Protein AF-A0A939YT84-F1 (afdb_monomer)

Secondary structure (DSSP, 8-state):
----------TTS-HHHHHHHHHHHHHS-HHHHHHHHHHHHHHHHHHHHHS--TT----HHHHHHHHHHHHTSSSTTB-TTS-BS-----HHHHHHHTT--

Solvent-accessible surface area (backbone atoms only — not comparable to full-atom values): 6474 Å² total; per-residue (Å²): 135,85,89,84,84,83,89,78,75,63,94,91,58,53,73,69,58,50,50,54,49,51,51,50,60,72,66,50,62,62,69,59,57,52,51,52,50,52,50,50,50,50,51,44,51,50,53,58,70,73,43,91,53,94,86,66,88,73,56,74,66,55,51,50,51,52,52,54,54,40,71,71,40,96,61,58,59,43,44,92,89,67,48,70,68,70,83,88,77,53,74,65,56,50,34,41,74,71,70,74,94

Nearest PDB structures (foldseek):
  3kdk-assembly1_B  TM=7.578E-01  e=1.648E-02  Bacillus subtilis
  3kdg-assembly1_B  TM=5.213E-01  e=3.137E-03  Bacillus subtilis
  3gab-assembly1_A-2  TM=6.088E-01  e=9.481E-03  Bacil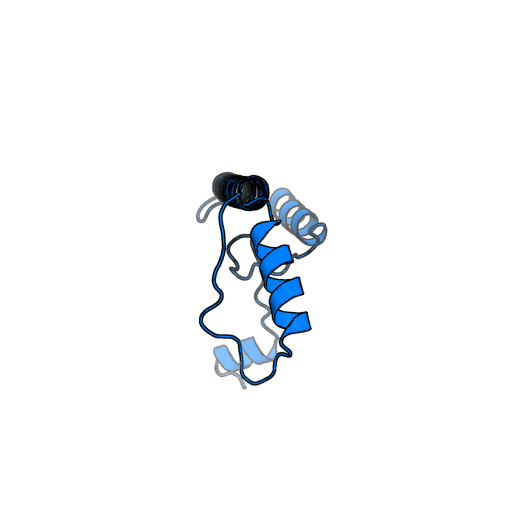lus subtilis

Sequence (101 aa):
MGDVIIKEIPSCMGLQEAEDFAIHILQQETIKAADIQLKREELTSNACKAAVKGGERLDMAEMKELFLSLDRCENPFSCPHGRPTLIRFSQSDLERQFKRK

Structure (mmCIF, N/CA/C/O backbone):
data_AF-A0A939YT84-F1
#
_entry.id   AF-A0A939YT84-F1
#
loop_
_atom_site.group_PDB
_atom_site.id
_atom_site.type_symbol
_atom_site.label_atom_id
_atom_site.label_alt_id
_atom_site.label_comp_id
_atom_site.label_asym_id
_atom_site.label_entity_id
_atom_site.label_seq_id
_atom_site.pdbx_PDB_ins_code
_atom_site.Cartn_x
_atom_site.Cartn_y
_atom_site.Cartn_z
_atom_site.occupancy
_atom_site.B_iso_or_equiv
_atom_site.auth_seq_id
_atom_site.auth_comp_id
_atom_site.auth_asym_id
_atom_site.auth_atom_id
_atom_site.pdbx_PDB_model_num
ATOM 1 N N . MET A 1 1 ? 33.160 -5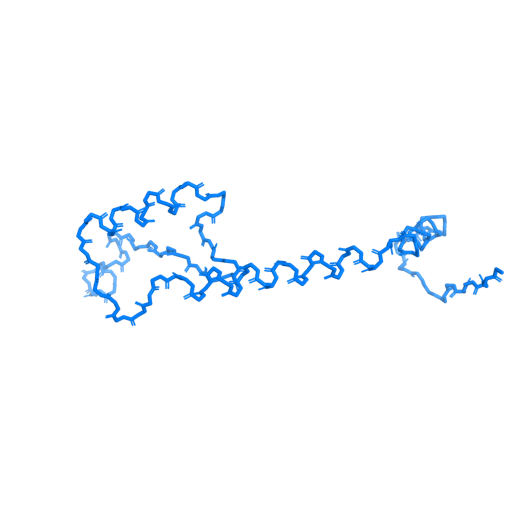.237 -33.091 1.00 48.34 1 MET A N 1
ATOM 2 C CA . MET A 1 1 ? 32.698 -6.232 -32.103 1.00 48.34 1 MET A CA 1
ATOM 3 C C . MET A 1 1 ? 33.613 -6.092 -30.909 1.00 48.34 1 MET A C 1
ATOM 5 O O . MET A 1 1 ? 34.816 -6.069 -31.121 1.00 48.34 1 MET A O 1
ATOM 9 N N . GLY A 1 2 ? 33.063 -5.813 -29.729 1.00 77.31 2 GLY A N 1
ATOM 10 C CA . GLY A 1 2 ? 33.860 -5.712 -28.509 1.00 77.31 2 GLY A CA 1
ATOM 11 C C . GLY A 1 2 ? 33.995 -7.090 -27.878 1.00 77.31 2 GLY A C 1
ATOM 12 O O . GLY A 1 2 ? 33.011 -7.826 -27.840 1.00 77.31 2 GL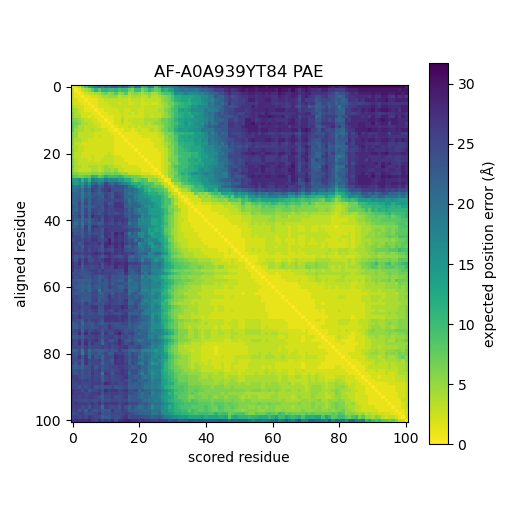Y A O 1
ATOM 13 N N . ASP A 1 3 ? 35.188 -7.416 -27.400 1.00 84.62 3 ASP A N 1
ATOM 14 C CA . ASP A 1 3 ? 35.429 -8.649 -26.657 1.00 84.62 3 ASP A CA 1
ATOM 15 C C . ASP A 1 3 ? 35.059 -8.434 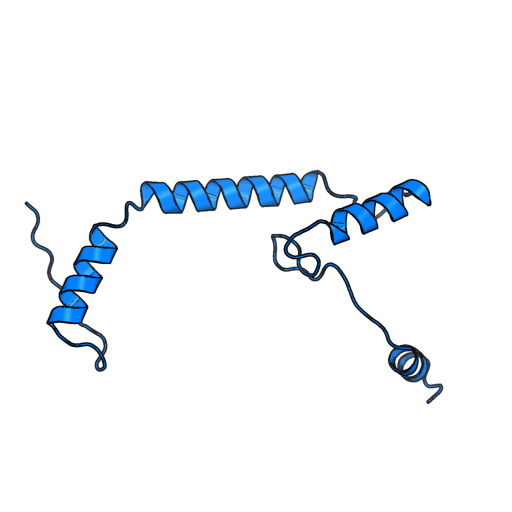-25.183 1.00 84.62 3 ASP A C 1
ATOM 17 O O . ASP A 1 3 ? 35.341 -7.379 -24.606 1.00 84.62 3 ASP A O 1
ATOM 21 N N . VAL A 1 4 ? 34.425 -9.431 -24.564 1.00 83.12 4 VAL A N 1
ATOM 22 C CA . VAL A 1 4 ? 34.082 -9.431 -23.135 1.00 83.12 4 VAL A CA 1
ATOM 23 C C . VAL A 1 4 ? 34.839 -10.561 -22.451 1.00 83.12 4 VAL A C 1
ATOM 25 O O . VAL A 1 4 ? 34.877 -11.681 -22.950 1.00 83.12 4 VAL A O 1
ATOM 28 N N . ILE A 1 5 ? 35.440 -10.265 -21.297 1.00 89.56 5 ILE A N 1
ATOM 29 C CA . ILE A 1 5 ? 36.179 -11.239 -20.487 1.00 89.56 5 ILE A CA 1
ATOM 30 C C . ILE A 1 5 ? 35.460 -11.407 -19.150 1.00 89.56 5 ILE A C 1
ATOM 32 O O . ILE A 1 5 ? 35.349 -10.454 -18.376 1.00 89.56 5 ILE A O 1
ATOM 36 N N . ILE A 1 6 ? 35.021 -12.630 -18.862 1.00 87.94 6 ILE A N 1
ATOM 37 C CA . ILE A 1 6 ? 34.467 -13.014 -17.562 1.00 87.94 6 ILE A CA 1
ATOM 38 C C . ILE A 1 6 ? 35.634 -13.464 -16.682 1.00 87.94 6 ILE A C 1
ATOM 40 O O . ILE A 1 6 ? 36.310 -14.440 -16.995 1.00 87.94 6 ILE A O 1
ATOM 44 N N . LYS A 1 7 ? 35.910 -12.723 -15.604 1.00 92.44 7 LYS A N 1
ATOM 45 C CA . LYS A 1 7 ? 37.046 -13.023 -14.716 1.00 92.44 7 LYS A CA 1
ATOM 46 C C . LYS A 1 7 ? 36.740 -14.138 -13.722 1.00 92.44 7 LYS A C 1
ATOM 48 O O . LYS A 1 7 ? 37.635 -14.896 -13.372 1.00 92.44 7 LYS A O 1
ATOM 53 N N . GLU A 1 8 ? 35.497 -14.206 -13.256 1.00 90.31 8 GLU A N 1
ATOM 54 C CA . GLU A 1 8 ? 35.072 -15.081 -12.165 1.00 90.31 8 GLU A CA 1
ATOM 55 C C . GLU A 1 8 ? 33.601 -15.466 -12.348 1.00 90.31 8 GLU A C 1
ATOM 57 O O . GLU A 1 8 ? 32.812 -14.682 -12.881 1.00 90.31 8 GLU A O 1
ATOM 62 N N . ILE A 1 9 ? 33.241 -16.667 -11.889 1.00 93.81 9 ILE A N 1
ATOM 63 C CA . ILE A 1 9 ? 31.867 -17.185 -11.860 1.00 93.81 9 ILE A CA 1
ATOM 64 C C . ILE A 1 9 ? 31.597 -17.827 -10.489 1.00 93.81 9 ILE A C 1
ATOM 66 O O . ILE A 1 9 ? 32.550 -18.257 -9.829 1.00 93.81 9 ILE A O 1
ATOM 70 N N . PRO A 1 10 ? 30.334 -17.910 -10.030 1.00 92.62 10 PRO A N 1
ATOM 71 C CA . PRO A 1 10 ? 29.999 -18.633 -8.807 1.00 92.62 10 PRO A CA 1
ATOM 72 C C . PRO A 1 10 ? 30.480 -20.085 -8.862 1.00 92.62 10 PRO A C 1
ATOM 74 O O . PRO A 1 10 ? 30.343 -20.757 -9.880 1.00 92.62 10 PRO A O 1
ATOM 77 N N . SER A 1 11 ? 30.983 -20.603 -7.743 1.00 92.94 11 SER A N 1
ATOM 78 C CA . SER A 1 11 ? 31.519 -21.970 -7.667 1.00 92.94 11 SER A CA 1
ATOM 79 C C . SER A 1 11 ? 30.484 -23.070 -7.933 1.00 92.94 11 SER A C 1
ATOM 81 O O . SER A 1 11 ? 30.859 -24.209 -8.197 1.00 92.94 11 SER A O 1
ATOM 83 N N . CYS A 1 12 ? 29.192 -22.746 -7.856 1.00 92.06 12 CYS A N 1
ATOM 84 C CA . CYS A 1 12 ? 28.084 -23.651 -8.146 1.00 92.06 12 CYS A CA 1
ATOM 85 C C . CYS A 1 12 ? 27.618 -23.635 -9.613 1.00 92.06 12 CYS A C 1
ATOM 87 O O . CYS A 1 12 ? 26.691 -24.371 -9.934 1.00 92.06 12 CYS A O 1
ATOM 89 N N . MET A 1 13 ? 28.222 -22.814 -10.476 1.00 92.19 13 MET A N 1
ATOM 90 C CA . MET A 1 13 ? 27.791 -22.600 -11.860 1.00 92.19 13 MET A CA 1
ATOM 91 C C . MET A 1 13 ? 28.738 -23.281 -12.857 1.00 92.19 13 MET A C 1
ATOM 93 O O . MET A 1 13 ? 29.961 -23.249 -12.692 1.00 92.19 13 MET A O 1
ATOM 97 N N . GLY A 1 14 ? 28.184 -23.888 -13.911 1.00 93.31 14 GLY A N 1
ATOM 98 C CA . GLY A 1 14 ? 28.973 -24.444 -15.020 1.00 93.31 14 GLY A CA 1
ATOM 99 C C . GLY A 1 14 ? 29.459 -23.371 -16.005 1.00 93.31 14 GLY A C 1
ATOM 100 O O . GLY A 1 14 ? 28.854 -22.312 -16.118 1.00 93.31 14 GLY A O 1
ATOM 101 N N . LEU A 1 15 ? 30.520 -23.643 -16.778 1.00 91.81 15 LEU A N 1
ATOM 102 C CA . LEU A 1 15 ? 31.047 -22.677 -17.763 1.00 91.81 15 LEU A CA 1
ATOM 103 C C . LEU A 1 15 ? 30.016 -22.292 -18.838 1.00 91.81 15 LEU A C 1
ATOM 105 O O . LEU A 1 15 ? 29.876 -21.113 -19.140 1.00 91.81 15 LEU A O 1
ATOM 109 N N . GLN A 1 16 ? 29.272 -23.270 -19.366 1.00 89.06 16 GLN A N 1
ATOM 110 C CA . GLN A 1 16 ? 28.219 -23.016 -20.356 1.00 89.06 16 GLN A CA 1
ATOM 111 C C . GLN A 1 16 ? 27.075 -22.185 -19.763 1.00 89.06 16 GLN A C 1
ATOM 113 O O . GLN A 1 16 ? 26.608 -21.232 -20.369 1.00 89.06 16 GLN A O 1
ATOM 118 N N . GLU A 1 17 ? 26.669 -22.518 -18.538 1.00 89.81 17 GLU A N 1
ATOM 119 C CA . GLU A 1 17 ? 25.630 -21.791 -17.807 1.00 89.81 17 GLU A CA 1
ATOM 120 C C . GLU A 1 17 ? 26.047 -20.337 -17.540 1.00 89.81 17 GLU A C 1
ATOM 122 O O . GLU A 1 17 ? 25.236 -19.422 -17.667 1.00 89.81 17 GLU A O 1
ATOM 127 N N . ALA A 1 18 ? 27.326 -20.108 -17.230 1.00 90.19 18 ALA A N 1
ATOM 128 C CA . ALA A 1 18 ? 27.877 -18.773 -17.044 1.00 90.19 18 ALA A CA 1
ATOM 129 C C . ALA A 1 18 ? 27.945 -17.963 -18.346 1.00 90.19 18 ALA A C 1
ATOM 131 O O . ALA A 1 18 ? 27.695 -16.757 -18.322 1.00 90.19 18 ALA A O 1
ATOM 132 N N . GLU A 1 19 ? 28.271 -18.605 -19.471 1.00 90.44 19 GLU A N 1
ATOM 133 C CA . GLU A 1 19 ? 28.247 -17.980 -20.796 1.00 90.44 19 GLU A CA 1
ATOM 134 C C . GLU A 1 19 ? 26.824 -17.548 -21.167 1.00 90.44 19 GLU A C 1
ATOM 136 O O . GLU A 1 19 ? 26.596 -16.375 -21.471 1.00 90.44 19 GLU A O 1
ATOM 141 N N . ASP A 1 20 ? 25.858 -18.460 -21.048 1.00 87.38 20 ASP A N 1
ATOM 142 C CA . ASP A 1 20 ? 24.449 -18.194 -21.345 1.00 87.38 20 ASP A CA 1
ATOM 143 C C . ASP A 1 20 ? 23.898 -17.068 -20.454 1.00 87.38 20 ASP A C 1
ATOM 145 O O . ASP A 1 20 ? 23.205 -16.161 -20.925 1.00 87.38 20 ASP A O 1
ATOM 149 N N . PHE A 1 21 ? 24.257 -17.074 -19.167 1.00 85.94 21 PHE A N 1
ATOM 150 C CA . PHE A 1 21 ? 23.886 -16.031 -18.213 1.00 85.94 21 PHE A CA 1
ATOM 151 C C . PHE A 1 21 ? 24.511 -14.671 -18.549 1.00 85.94 21 PHE A C 1
ATOM 153 O O . PHE A 1 21 ? 23.826 -13.645 -18.510 1.00 85.94 21 PHE A O 1
ATOM 160 N N . ALA A 1 22 ? 25.794 -14.639 -18.913 1.00 87.50 22 ALA A N 1
ATOM 161 C CA . ALA A 1 22 ? 26.475 -13.409 -19.303 1.00 87.50 22 ALA A CA 1
ATOM 162 C C . ALA A 1 22 ? 25.872 -12.818 -20.582 1.00 87.50 22 ALA A C 1
ATOM 164 O O . ALA A 1 22 ? 25.598 -11.618 -20.632 1.00 87.50 22 ALA A O 1
ATOM 165 N N . ILE A 1 23 ? 25.598 -13.654 -21.587 1.00 86.00 23 ILE A N 1
ATOM 166 C CA . ILE A 1 23 ? 24.905 -13.246 -22.814 1.00 86.00 23 ILE A CA 1
ATOM 167 C C . ILE A 1 23 ? 23.522 -12.690 -22.473 1.00 86.00 23 ILE A C 1
ATOM 169 O O . ILE A 1 23 ? 23.166 -11.616 -22.957 1.00 86.00 23 ILE A O 1
ATOM 173 N N . HIS A 1 24 ? 22.771 -13.358 -21.596 1.00 82.94 24 HIS A N 1
ATOM 174 C CA . HIS A 1 24 ? 21.450 -12.906 -21.168 1.00 82.94 24 HIS A CA 1
ATOM 175 C C . HIS A 1 24 ? 21.482 -11.517 -20.508 1.00 82.94 24 HIS A C 1
ATOM 177 O O . HIS A 1 24 ? 20.665 -10.661 -20.843 1.00 82.94 24 HIS A O 1
ATOM 183 N N . ILE A 1 25 ? 22.444 -11.260 -19.615 1.00 81.44 25 ILE A N 1
ATOM 184 C CA . ILE A 1 25 ? 22.630 -9.941 -18.985 1.00 81.44 25 ILE A CA 1
ATOM 185 C C . ILE A 1 25 ? 23.024 -8.883 -20.020 1.00 81.44 25 ILE A C 1
ATOM 187 O O . ILE A 1 25 ? 22.495 -7.776 -19.998 1.00 81.44 25 ILE A O 1
ATOM 191 N N . LEU A 1 26 ? 23.947 -9.202 -20.929 1.00 80.38 26 LEU A N 1
ATOM 192 C CA . LEU A 1 26 ? 24.420 -8.259 -21.947 1.00 80.38 26 LEU A CA 1
ATOM 193 C C . LEU A 1 26 ? 23.340 -7.928 -22.988 1.00 80.38 26 LEU A C 1
ATOM 195 O O . LEU A 1 26 ? 23.356 -6.843 -23.566 1.00 80.38 26 LEU A O 1
ATOM 199 N N . GLN A 1 27 ? 22.409 -8.853 -23.221 1.00 75.50 27 GLN A N 1
ATOM 200 C CA . GLN A 1 27 ? 21.258 -8.678 -24.107 1.00 75.50 27 GLN A CA 1
ATOM 201 C C . GLN A 1 27 ? 20.052 -8.031 -23.416 1.00 75.50 27 GLN A C 1
ATOM 203 O O . GLN A 1 27 ? 19.112 -7.621 -24.102 1.00 75.50 27 GLN A O 1
ATOM 208 N N . GLN A 1 28 ? 20.051 -7.907 -22.085 1.00 70.19 28 GLN A N 1
ATOM 209 C CA . GLN A 1 28 ? 19.045 -7.101 -21.407 1.00 70.19 28 GLN A CA 1
ATOM 210 C C . GLN A 1 28 ? 19.242 -5.628 -21.778 1.00 70.19 28 GLN A C 1
ATOM 212 O O . GLN A 1 28 ? 20.193 -4.973 -21.357 1.00 70.19 28 GLN A O 1
ATOM 217 N N . GLU A 1 29 ? 18.301 -5.079 -22.547 1.00 59.62 29 GLU A N 1
ATOM 218 C CA . GLU A 1 29 ? 18.206 -3.638 -22.765 1.00 59.62 29 GLU A CA 1
ATOM 219 C C . GLU A 1 29 ? 17.949 -2.935 -21.423 1.00 59.62 29 GLU A C 1
ATOM 221 O O . GLU A 1 29 ? 16.815 -2.830 -20.947 1.00 59.62 29 GLU A O 1
ATOM 226 N N . THR A 1 30 ? 19.010 -2.400 -20.822 1.00 57.72 30 THR A N 1
ATOM 227 C CA . THR A 1 30 ? 18.972 -1.560 -19.613 1.00 57.72 30 THR A CA 1
ATOM 228 C C . THR A 1 30 ? 18.057 -0.342 -19.764 1.00 57.72 30 THR A C 1
ATOM 230 O O . THR A 1 30 ? 17.527 0.156 -18.772 1.00 57.72 30 THR A O 1
ATOM 233 N N . ILE A 1 31 ? 17.790 0.081 -21.003 1.00 54.78 31 ILE A N 1
ATOM 234 C CA . ILE A 1 31 ? 16.898 1.194 -21.343 1.00 54.78 31 ILE A CA 1
ATOM 235 C C . ILE A 1 31 ? 15.440 0.884 -20.942 1.00 54.78 31 ILE A C 1
ATOM 237 O O . ILE A 1 31 ? 14.769 1.745 -20.386 1.00 54.78 31 ILE A O 1
ATOM 241 N N . LYS A 1 32 ? 14.954 -0.361 -21.076 1.00 59.34 32 LYS A N 1
ATOM 242 C CA . LYS A 1 32 ? 13.570 -0.714 -20.685 1.00 59.34 32 LYS A CA 1
ATOM 243 C C . LYS A 1 32 ? 13.387 -0.861 -19.177 1.00 59.34 32 LYS A C 1
ATOM 245 O O . LYS A 1 32 ? 12.348 -0.478 -18.647 1.00 59.34 32 LYS A O 1
ATOM 250 N N . ALA A 1 33 ? 14.375 -1.418 -18.480 1.00 62.31 33 ALA A N 1
ATOM 251 C CA . ALA A 1 33 ? 14.296 -1.614 -17.034 1.00 62.31 33 ALA A CA 1
ATOM 252 C C . ALA A 1 33 ? 14.358 -0.279 -16.275 1.00 62.31 33 ALA A C 1
ATOM 254 O O . ALA A 1 33 ? 13.571 -0.065 -15.352 1.00 62.31 33 ALA A O 1
ATOM 255 N N . ALA A 1 34 ? 15.238 0.633 -16.704 1.00 69.44 34 ALA A N 1
ATOM 256 C CA . ALA A 1 34 ? 15.327 1.978 -16.144 1.00 69.44 34 ALA A CA 1
ATOM 257 C C . ALA A 1 34 ? 14.026 2.766 -16.365 1.00 69.44 34 ALA A C 1
ATOM 259 O O . ALA A 1 34 ? 13.499 3.346 -15.419 1.00 69.44 34 ALA A O 1
ATOM 260 N N . ASP A 1 35 ? 13.447 2.709 -17.568 1.00 78.50 35 ASP A N 1
ATOM 261 C CA . ASP A 1 35 ? 12.185 3.390 -17.876 1.00 78.50 35 ASP A CA 1
ATOM 262 C C . ASP A 1 35 ? 10.996 2.834 -17.077 1.00 78.50 35 ASP A C 1
ATOM 264 O O . ASP A 1 35 ? 10.138 3.591 -16.617 1.00 78.50 35 ASP A O 1
ATOM 268 N N . ILE A 1 36 ? 10.930 1.512 -16.882 1.00 81.88 36 ILE A N 1
ATOM 269 C CA . ILE A 1 36 ? 9.897 0.875 -16.050 1.00 81.88 36 ILE A CA 1
ATOM 270 C C . ILE A 1 36 ? 10.055 1.297 -14.588 1.00 81.88 36 ILE A C 1
ATOM 272 O O . ILE A 1 36 ? 9.060 1.615 -13.934 1.00 81.88 36 ILE A O 1
ATOM 276 N N . GLN A 1 37 ? 11.286 1.324 -14.079 1.00 84.94 37 GLN A N 1
ATOM 277 C CA . GLN A 1 37 ? 11.565 1.731 -12.707 1.00 84.94 37 GLN A CA 1
ATOM 278 C C . GLN A 1 37 ? 11.217 3.208 -12.476 1.00 84.94 37 GLN A C 1
ATOM 280 O O . GLN A 1 37 ? 10.507 3.517 -11.521 1.00 84.94 37 GLN A O 1
ATOM 285 N N . LEU A 1 38 ? 11.613 4.099 -13.390 1.00 86.12 38 LEU A N 1
ATOM 286 C CA . LEU A 1 38 ? 11.267 5.522 -13.339 1.00 86.12 38 LEU A CA 1
ATOM 287 C C . LEU A 1 38 ? 9.750 5.734 -13.366 1.00 86.12 38 LEU A C 1
ATOM 289 O O . LEU A 1 38 ? 9.209 6.456 -12.529 1.00 86.12 38 LEU A O 1
ATOM 293 N N . LYS A 1 39 ? 9.035 5.044 -14.263 1.00 88.56 39 LYS A N 1
ATOM 294 C CA . LYS A 1 39 ? 7.563 5.088 -14.302 1.00 88.56 39 LYS A CA 1
ATOM 295 C C . LYS A 1 39 ? 6.941 4.584 -13.006 1.00 88.56 39 LYS A C 1
ATOM 297 O O . LYS A 1 39 ? 5.972 5.164 -12.521 1.00 88.56 39 LYS A O 1
ATOM 302 N N . ARG A 1 40 ? 7.478 3.510 -12.427 1.00 89.75 40 ARG A N 1
ATOM 303 C CA . ARG A 1 40 ? 6.993 2.970 -11.152 1.00 89.75 40 ARG A CA 1
ATOM 304 C C . ARG A 1 40 ? 7.172 3.979 -10.021 1.00 89.75 40 ARG A C 1
ATOM 306 O O . ARG A 1 40 ? 6.251 4.151 -9.223 1.00 89.75 40 ARG A O 1
ATOM 313 N N . GLU A 1 41 ? 8.321 4.638 -9.951 1.00 91.50 41 GLU A N 1
ATOM 314 C CA . GLU A 1 41 ? 8.613 5.676 -8.958 1.00 91.50 41 GLU A CA 1
ATOM 315 C C . GLU A 1 41 ? 7.694 6.888 -9.124 1.00 91.50 41 GLU A C 1
ATOM 317 O O . GLU A 1 41 ? 7.132 7.378 -8.141 1.00 91.50 41 GLU A O 1
ATOM 322 N N . GLU A 1 42 ? 7.459 7.319 -10.363 1.00 93.50 42 GLU A N 1
ATOM 323 C CA . GLU A 1 42 ? 6.537 8.408 -10.677 1.00 93.50 42 GLU A CA 1
ATOM 324 C C . GLU A 1 42 ? 5.102 8.076 -10.241 1.00 93.50 42 GLU A C 1
ATOM 326 O O . GLU A 1 42 ? 4.482 8.845 -9.504 1.00 93.50 42 GLU A O 1
ATOM 331 N N . LEU A 1 43 ? 4.590 6.900 -10.617 1.00 93.19 43 LEU A N 1
ATOM 332 C CA . LEU A 1 43 ? 3.257 6.436 -10.221 1.00 93.19 43 LEU A CA 1
ATOM 333 C C . LEU A 1 43 ? 3.125 6.321 -8.701 1.00 93.19 43 LEU A C 1
ATOM 335 O O . LEU A 1 43 ? 2.122 6.737 -8.126 1.00 93.19 43 LEU A O 1
ATOM 339 N N . THR A 1 44 ? 4.157 5.800 -8.043 1.00 94.00 44 THR A N 1
ATOM 340 C CA . THR A 1 44 ? 4.213 5.650 -6.587 1.00 94.00 44 THR A CA 1
ATOM 341 C C . THR A 1 44 ? 4.193 7.011 -5.882 1.00 94.00 44 THR A C 1
ATOM 343 O O . THR A 1 44 ? 3.447 7.207 -4.919 1.00 94.00 44 THR A O 1
ATOM 346 N N . SER A 1 45 ? 4.947 7.985 -6.398 1.00 94.12 45 SER A N 1
ATOM 347 C CA . SER A 1 45 ? 4.965 9.366 -5.907 1.00 94.12 45 SER A CA 1
ATOM 348 C C . SER A 1 45 ? 3.616 10.055 -6.107 1.00 94.12 45 SER A C 1
ATOM 350 O O . SER A 1 45 ? 3.084 10.655 -5.170 1.00 94.12 45 SER A O 1
ATOM 352 N N . ASN A 1 46 ? 3.020 9.923 -7.293 1.00 94.06 46 ASN A N 1
ATOM 353 C CA . ASN A 1 46 ? 1.726 10.517 -7.624 1.00 94.06 46 ASN A CA 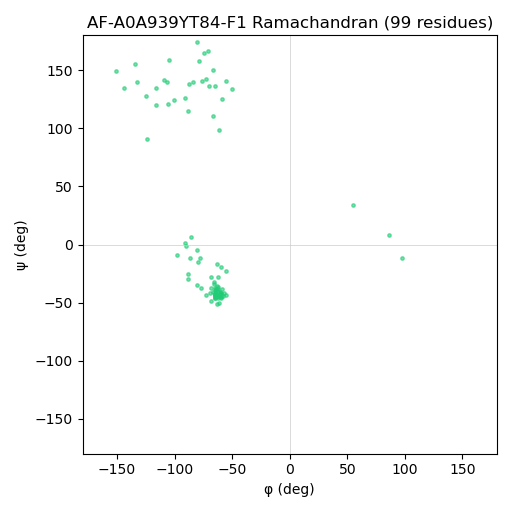1
ATOM 354 C C . ASN A 1 46 ? 0.597 9.919 -6.779 1.00 94.06 46 ASN A C 1
ATOM 356 O O . ASN A 1 46 ? -0.181 10.672 -6.193 1.00 94.06 46 ASN A O 1
ATOM 360 N N . ALA A 1 47 ? 0.561 8.592 -6.627 1.00 93.69 47 ALA A N 1
ATOM 361 C CA . ALA A 1 47 ? -0.389 7.908 -5.754 1.00 93.69 47 ALA A CA 1
ATOM 362 C C . ALA A 1 47 ? -0.258 8.395 -4.308 1.00 93.69 47 ALA A C 1
ATOM 364 O O . ALA A 1 47 ? -1.255 8.717 -3.664 1.00 93.69 47 ALA A O 1
ATOM 365 N N . CYS A 1 48 ? 0.972 8.529 -3.804 1.00 93.06 48 CYS A N 1
ATOM 366 C CA . CYS A 1 48 ? 1.170 9.082 -2.476 1.00 93.06 48 CYS A CA 1
ATOM 367 C C . CYS A 1 48 ? 0.718 10.530 -2.386 1.00 93.06 48 CYS A C 1
ATOM 369 O O . CYS A 1 48 ? 0.065 10.849 -1.407 1.00 93.06 48 CYS A O 1
ATOM 371 N N . LYS A 1 49 ? 1.018 11.410 -3.345 1.00 92.38 49 LYS A N 1
ATOM 372 C CA . LYS A 1 49 ? 0.585 12.820 -3.313 1.00 92.38 49 LYS A CA 1
ATOM 373 C C . LYS A 1 49 ? -0.939 12.967 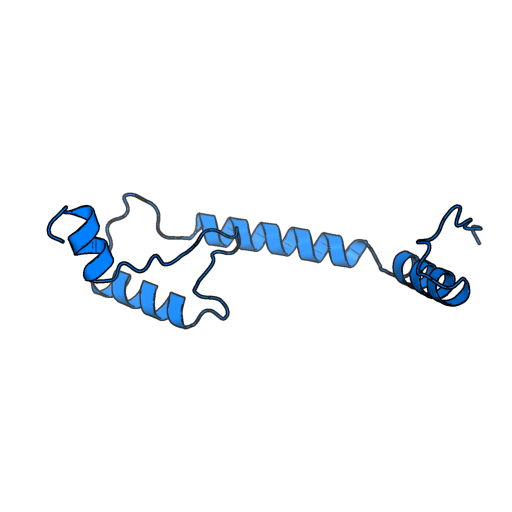-3.334 1.00 92.38 49 LYS A C 1
ATOM 375 O O . LYS A 1 49 ? -1.440 13.796 -2.586 1.00 92.38 49 LYS A O 1
ATOM 380 N N . ALA A 1 50 ? -1.635 12.148 -4.120 1.00 92.69 50 ALA A N 1
ATOM 381 C CA . ALA A 1 50 ? -3.092 12.169 -4.256 1.00 92.69 50 ALA A CA 1
ATOM 382 C C . ALA A 1 50 ? -3.851 11.472 -3.109 1.00 92.69 50 ALA A C 1
ATOM 384 O O . ALA A 1 50 ? -5.061 11.636 -2.996 1.00 92.69 50 ALA A O 1
ATOM 385 N N . ALA A 1 51 ? -3.169 10.674 -2.282 1.00 94.56 51 ALA A N 1
ATOM 386 C CA . ALA A 1 51 ? -3.800 9.961 -1.175 1.00 94.56 51 ALA A CA 1
ATOM 387 C C . ALA A 1 51 ? -4.310 10.908 -0.078 1.00 94.56 51 ALA A C 1
ATOM 389 O O . ALA A 1 51 ? -3.670 11.922 0.205 1.00 94.56 51 ALA A O 1
ATOM 390 N N . VAL A 1 52 ? -5.377 10.487 0.611 1.00 94.81 52 VAL A N 1
ATOM 391 C CA . VAL A 1 52 ? -5.868 11.116 1.848 1.00 94.81 52 VAL A CA 1
ATOM 392 C C . VAL A 1 52 ? -4.722 11.291 2.846 1.00 94.81 52 VAL A C 1
ATOM 394 O O . VAL A 1 52 ? -3.925 10.369 3.071 1.00 94.81 52 VAL A O 1
ATOM 397 N N . LYS A 1 53 ? -4.628 12.476 3.454 1.00 93.25 53 LYS A N 1
ATOM 398 C CA . LYS A 1 53 ? -3.541 12.843 4.374 1.00 93.25 53 LYS A CA 1
ATOM 399 C C . LYS A 1 53 ? -3.961 12.849 5.833 1.00 93.25 53 LYS A C 1
ATOM 401 O O . LYS A 1 53 ? -5.125 12.991 6.192 1.00 93.25 53 LYS A O 1
ATOM 406 N N . GLY A 1 54 ? -2.960 12.739 6.705 1.00 92.38 54 GLY A N 1
ATOM 407 C CA . GLY A 1 54 ? -3.162 12.926 8.136 1.00 92.38 54 GLY A CA 1
ATOM 408 C C . GLY A 1 54 ? -3.726 14.318 8.423 1.00 92.38 54 GLY A C 1
ATOM 409 O O . GLY A 1 54 ? -3.133 15.317 8.026 1.00 92.38 54 GLY A O 1
ATOM 410 N N . GLY A 1 55 ? -4.861 14.366 9.119 1.00 92.31 55 GLY A N 1
ATOM 411 C CA . GLY A 1 55 ? -5.558 15.607 9.464 1.00 92.31 55 GLY A CA 1
ATOM 412 C C . GLY A 1 55 ? -6.718 15.967 8.534 1.00 92.31 55 GLY A C 1
ATOM 413 O O . GLY A 1 55 ? -7.520 16.827 8.899 1.00 92.31 55 GLY A O 1
ATOM 414 N N . GLU A 1 56 ? -6.862 15.295 7.390 1.00 95.31 56 GLU A N 1
ATOM 415 C CA . GLU A 1 56 ? -8.061 15.424 6.562 1.00 95.31 56 GLU A CA 1
ATOM 416 C C . GLU A 1 56 ? -9.256 14.770 7.261 1.00 95.31 56 GLU A C 1
ATOM 418 O O . GLU A 1 56 ? -9.151 13.696 7.859 1.00 95.31 56 GLU A O 1
ATOM 423 N N . ARG A 1 57 ? -10.400 15.456 7.228 1.00 96.12 57 ARG A N 1
ATOM 424 C CA . ARG A 1 57 ? -11.654 14.929 7.765 1.00 96.12 57 ARG A CA 1
ATOM 425 C C . ARG A 1 57 ? -12.382 14.213 6.646 1.00 96.12 57 ARG A C 1
ATOM 427 O O . ARG A 1 57 ? -12.636 14.830 5.621 1.00 96.12 57 ARG A O 1
ATOM 434 N N . LEU A 1 58 ? -12.729 12.957 6.895 1.00 96.62 58 LEU A N 1
ATOM 435 C CA . LEU A 1 58 ? -13.571 12.165 6.013 1.00 96.62 58 LEU A CA 1
ATOM 436 C C . LEU A 1 58 ? -14.934 11.951 6.658 1.00 96.62 58 LEU A C 1
ATOM 438 O O . LEU A 1 58 ? -15.027 11.720 7.871 1.00 96.62 58 LEU A O 1
ATOM 442 N N . ASP A 1 59 ? -15.980 11.991 5.848 1.00 97.75 59 ASP A N 1
ATOM 443 C CA . ASP A 1 59 ? -17.294 11.517 6.245 1.00 97.75 59 ASP A CA 1
ATOM 444 C C . ASP A 1 59 ? -17.409 9.982 6.140 1.00 97.75 59 ASP A C 1
ATOM 446 O O . ASP A 1 59 ? -16.498 9.265 5.713 1.00 97.75 59 ASP A O 1
ATOM 450 N N . MET A 1 60 ? -18.544 9.443 6.590 1.00 97.88 60 MET A N 1
ATOM 451 C CA . MET A 1 60 ? -18.782 7.997 6.593 1.00 97.88 60 MET A CA 1
ATOM 452 C C . MET A 1 60 ? -18.856 7.383 5.191 1.00 97.88 60 MET A C 1
ATOM 454 O O . MET A 1 60 ? -18.484 6.218 5.025 1.00 97.88 60 MET A O 1
ATOM 458 N N . ALA A 1 61 ? -19.350 8.123 4.200 1.00 98.06 61 ALA A N 1
ATOM 459 C CA . ALA A 1 61 ? -19.439 7.644 2.827 1.00 98.06 61 ALA A CA 1
ATOM 460 C C . ALA A 1 61 ? -18.044 7.595 2.189 1.00 98.06 61 ALA A C 1
ATOM 462 O O . ALA A 1 61 ? -17.689 6.579 1.590 1.00 98.06 61 ALA A O 1
ATOM 463 N N . GLU A 1 62 ? -17.229 8.627 2.402 1.00 97.56 62 GLU A N 1
ATOM 464 C CA . GLU A 1 62 ? -15.841 8.701 1.937 1.00 97.56 62 GLU A CA 1
ATOM 465 C C . GLU A 1 62 ? -14.976 7.605 2.565 1.00 97.56 62 GLU A C 1
ATOM 467 O O . GLU A 1 62 ? -14.255 6.899 1.859 1.00 97.56 62 GLU A O 1
ATOM 472 N N . MET A 1 63 ? -15.091 7.392 3.882 1.00 97.06 63 MET A N 1
ATOM 473 C CA . MET A 1 63 ? -14.385 6.299 4.560 1.00 97.06 63 MET A CA 1
ATOM 474 C C . MET A 1 63 ? -14.775 4.935 3.987 1.00 97.06 63 MET A C 1
ATOM 476 O O . MET A 1 63 ? -13.911 4.087 3.757 1.00 97.06 63 MET A O 1
ATOM 480 N N . LYS A 1 64 ? -16.068 4.710 3.731 1.00 98.00 64 LYS A N 1
ATOM 481 C CA . LYS A 1 64 ? -16.544 3.454 3.145 1.00 98.00 64 LYS A CA 1
ATOM 482 C C . LYS A 1 64 ? -15.990 3.249 1.737 1.00 98.00 64 LYS A C 1
ATOM 484 O O . LYS A 1 64 ? -15.529 2.151 1.432 1.00 98.00 64 LYS A O 1
ATOM 489 N N . GLU A 1 65 ? -16.002 4.284 0.903 1.00 97.69 65 GLU A N 1
ATOM 490 C CA . GLU A 1 65 ? -15.464 4.192 -0.455 1.00 97.69 65 GLU A CA 1
ATOM 491 C C . GLU A 1 65 ? -13.948 3.963 -0.461 1.00 97.69 65 GLU A C 1
ATOM 493 O O . GLU A 1 65 ? -13.440 3.216 -1.300 1.00 97.69 65 GLU A O 1
ATOM 498 N N . LEU A 1 66 ? -13.222 4.522 0.512 1.00 96.06 66 LEU A N 1
ATOM 499 C CA . LEU A 1 66 ? -11.794 4.262 0.686 1.00 96.06 66 LEU A CA 1
ATOM 500 C C . LEU A 1 66 ? -11.525 2.776 0.963 1.00 96.06 66 LEU A C 1
ATOM 502 O O . LEU A 1 66 ? -10.642 2.187 0.338 1.00 96.06 66 LEU A O 1
ATOM 506 N N . PHE A 1 67 ? -12.311 2.146 1.842 1.00 96.31 67 PHE A N 1
ATOM 507 C CA . PHE A 1 67 ? -12.191 0.709 2.110 1.00 96.31 67 PHE A CA 1
ATOM 508 C C . PHE A 1 67 ? -12.578 -0.152 0.905 1.00 96.31 67 PHE A C 1
ATOM 510 O O . PHE A 1 67 ? -11.881 -1.121 0.615 1.00 96.31 67 PHE A O 1
ATOM 517 N N . LEU A 1 68 ? -13.637 0.207 0.174 1.00 97.38 68 LEU A N 1
ATOM 518 C CA . LEU A 1 68 ? -14.018 -0.502 -1.053 1.00 97.38 68 LEU A CA 1
ATOM 519 C C . LEU A 1 68 ? -12.943 -0.375 -2.137 1.00 97.38 68 LEU A C 1
ATOM 521 O O . LEU A 1 68 ? -12.669 -1.332 -2.852 1.00 97.38 68 LEU A O 1
ATOM 525 N N . SER A 1 69 ? -12.313 0.794 -2.253 1.00 95.94 69 SER A N 1
ATOM 526 C CA . SER A 1 69 ? -11.193 1.007 -3.171 1.00 95.94 69 SER A CA 1
ATOM 527 C C . SER A 1 69 ? -9.981 0.169 -2.790 1.00 95.94 69 SER A C 1
ATOM 529 O O . SER A 1 69 ? -9.364 -0.417 -3.675 1.00 95.94 69 SER A O 1
ATOM 531 N N . LEU A 1 70 ? -9.675 0.074 -1.493 1.00 96.06 70 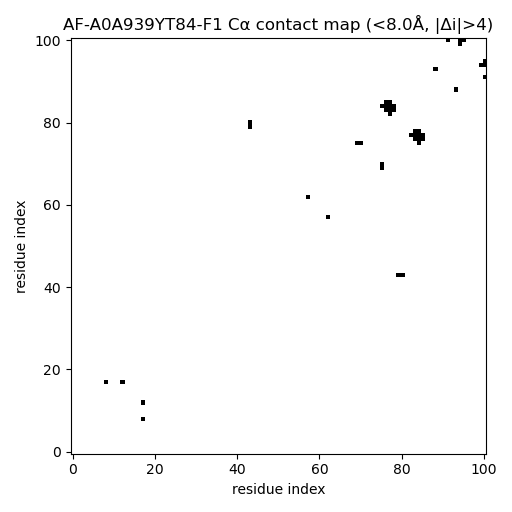LEU A N 1
ATOM 532 C CA . LEU A 1 70 ? -8.591 -0.764 -0.992 1.00 96.06 70 LEU A CA 1
ATOM 533 C C . LEU A 1 70 ? -8.843 -2.247 -1.291 1.00 96.06 70 LEU A C 1
ATOM 535 O O . LEU A 1 70 ? -7.937 -2.915 -1.769 1.00 96.06 70 LEU A O 1
ATOM 539 N N . ASP A 1 71 ? -10.062 -2.743 -1.070 1.00 95.69 71 ASP A N 1
ATOM 540 C CA . ASP A 1 71 ? -10.445 -4.143 -1.324 1.00 95.69 71 ASP A CA 1
ATOM 541 C C . ASP A 1 71 ? -10.324 -4.542 -2.807 1.00 95.69 71 ASP A C 1
ATOM 543 O O . ASP A 1 71 ? -10.042 -5.691 -3.134 1.00 95.69 71 ASP A O 1
ATOM 547 N N . ARG A 1 72 ? -10.469 -3.575 -3.722 1.00 96.62 72 ARG A N 1
ATOM 548 C CA . ARG A 1 72 ? -10.286 -3.781 -5.169 1.00 96.62 72 ARG A CA 1
ATOM 549 C C . ARG A 1 72 ? -8.820 -3.835 -5.610 1.00 96.62 72 ARG A C 1
ATOM 551 O O . ARG A 1 72 ? -8.558 -4.168 -6.765 1.00 96.62 72 ARG A O 1
ATOM 558 N N . CYS A 1 73 ? -7.864 -3.470 -4.756 1.00 95.25 73 CYS A N 1
ATOM 559 C CA . CYS A 1 73 ? -6.446 -3.529 -5.099 1.00 95.25 73 CYS A CA 1
ATOM 560 C C . CYS A 1 73 ? -5.942 -4.979 -5.130 1.00 95.25 73 CYS A C 1
ATOM 562 O O . CYS A 1 73 ? -6.262 -5.768 -4.250 1.00 95.25 73 CYS A O 1
ATOM 564 N N . GLU A 1 74 ? -5.056 -5.303 -6.079 1.00 95.31 74 GLU A N 1
ATOM 565 C CA . GLU A 1 74 ? -4.430 -6.636 -6.157 1.00 95.31 74 GLU A CA 1
ATOM 566 C C . GLU A 1 74 ? -3.642 -6.999 -4.887 1.00 95.31 74 GLU A C 1
ATOM 568 O O . GLU A 1 74 ? -3.671 -8.140 -4.433 1.00 95.31 74 GLU A O 1
ATOM 573 N N . ASN A 1 75 ? -2.949 -6.022 -4.292 1.00 93.44 75 ASN A N 1
ATOM 574 C CA . ASN A 1 75 ? -2.281 -6.167 -3.002 1.00 93.44 75 ASN A CA 1
ATOM 575 C C . ASN A 1 75 ? -2.779 -5.089 -2.027 1.00 93.44 75 ASN A C 1
ATOM 577 O O . ASN A 1 75 ? -2.197 -4.003 -1.960 1.00 93.44 75 ASN A O 1
ATOM 581 N N . PRO A 1 76 ? -3.835 -5.373 -1.248 1.00 95.06 76 PRO A N 1
ATOM 582 C CA . PRO A 1 76 ? -4.437 -4.395 -0.353 1.00 95.06 76 PRO A CA 1
ATOM 583 C C . PRO A 1 76 ? -3.675 -4.235 0.966 1.00 95.06 76 PRO A C 1
ATOM 585 O O . PRO A 1 76 ? -4.056 -3.393 1.772 1.00 95.06 76 PRO A O 1
ATOM 588 N N . PHE A 1 77 ? -2.626 -5.026 1.226 1.00 95.50 77 PHE A N 1
ATOM 589 C CA . PHE A 1 77 ? -1.946 -5.095 2.530 1.00 95.50 77 PHE A CA 1
ATOM 590 C C . PHE A 1 77 ? -0.673 -4.248 2.616 1.00 95.50 77 PHE A C 1
ATOM 592 O O . PHE A 1 77 ? -0.079 -4.117 3.688 1.00 95.50 77 PHE A O 1
ATOM 599 N N . SER A 1 78 ? -0.208 -3.691 1.500 1.00 95.50 78 SER A N 1
ATOM 600 C CA . SER A 1 78 ? 1.009 -2.881 1.443 1.00 95.50 78 SER A CA 1
ATOM 601 C C . SER A 1 78 ? 0.845 -1.745 0.447 1.00 95.50 78 SER A C 1
ATOM 603 O O . SER A 1 78 ? 0.387 -1.951 -0.672 1.00 95.50 78 SER A O 1
ATOM 605 N N . CYS A 1 79 ? 1.247 -0.535 0.832 1.00 94.12 79 CYS A N 1
ATOM 606 C CA . CYS A 1 79 ? 1.296 0.577 -0.106 1.00 94.12 79 CYS A CA 1
ATOM 607 C C . CYS A 1 79 ? 2.450 0.380 -1.112 1.00 94.12 79 CYS A C 1
ATOM 609 O O . CYS A 1 79 ? 3.357 -0.417 -0.857 1.00 94.12 79 CYS A O 1
ATOM 611 N N . PRO A 1 80 ? 2.500 1.148 -2.214 1.00 92.94 80 PRO A N 1
ATOM 612 C CA . PRO A 1 80 ? 3.571 1.025 -3.208 1.00 92.94 80 PRO A CA 1
ATOM 613 C C . PRO A 1 80 ? 4.993 1.274 -2.665 1.00 92.94 80 PRO A C 1
ATOM 615 O O . PRO A 1 80 ? 5.962 0.812 -3.259 1.00 92.94 80 PRO A O 1
ATOM 618 N N . HIS A 1 81 ? 5.122 1.950 -1.514 1.00 93.00 81 HIS A N 1
ATOM 619 C CA . HIS A 1 81 ? 6.386 2.148 -0.787 1.00 93.00 81 HIS A CA 1
ATOM 620 C C . HIS A 1 81 ? 6.683 1.056 0.264 1.00 93.00 81 HIS A C 1
ATOM 622 O O . HIS A 1 81 ? 7.666 1.160 0.993 1.00 93.00 81 HIS A O 1
ATOM 628 N N . GLY A 1 82 ? 5.817 0.052 0.411 1.00 91.56 82 GLY A N 1
ATOM 629 C CA . GLY A 1 82 ? 5.990 -1.061 1.350 1.00 91.56 82 GLY A CA 1
ATOM 630 C C . GLY A 1 82 ? 5.486 -0.818 2.777 1.00 91.56 82 GLY A C 1
ATOM 631 O O . GLY A 1 82 ? 5.729 -1.646 3.650 1.00 91.56 82 GLY A O 1
ATOM 632 N N . ARG A 1 83 ? 4.778 0.286 3.057 1.00 93.62 83 ARG A N 1
ATOM 633 C CA . ARG A 1 83 ? 4.142 0.484 4.376 1.00 93.62 83 ARG A CA 1
ATOM 634 C C . ARG A 1 83 ? 2.881 -0.378 4.491 1.00 93.62 83 ARG A C 1
ATOM 636 O O . ARG A 1 83 ? 2.124 -0.426 3.520 1.00 93.62 83 ARG A O 1
ATOM 643 N N . PRO A 1 84 ? 2.602 -0.989 5.655 1.00 96.12 84 PRO A N 1
ATOM 644 C CA . PRO A 1 84 ? 1.350 -1.703 5.861 1.00 96.12 84 PRO A CA 1
ATOM 645 C C . PRO A 1 84 ? 0.170 -0.729 5.804 1.00 96.12 84 PRO A C 1
ATOM 647 O O . PRO A 1 84 ? 0.220 0.362 6.372 1.00 96.12 84 PRO A O 1
ATOM 650 N N . THR A 1 85 ? -0.889 -1.128 5.113 1.00 95.38 85 THR A N 1
ATOM 651 C CA . THR A 1 85 ? -2.152 -0.375 4.990 1.00 95.38 85 THR A CA 1
ATOM 652 C C . THR A 1 85 ? -3.137 -0.709 6.108 1.00 95.38 85 THR A C 1
ATOM 654 O O . THR A 1 85 ? -3.981 0.112 6.454 1.00 95.38 85 THR A O 1
ATOM 657 N N . LEU A 1 86 ? -3.025 -1.907 6.688 1.00 94.44 86 LEU A N 1
ATOM 658 C CA . LEU A 1 86 ? -3.925 -2.437 7.704 1.00 94.44 86 LEU A CA 1
ATOM 659 C C . LEU A 1 86 ? -3.115 -3.029 8.858 1.00 94.44 86 LEU A C 1
ATOM 661 O O . LEU A 1 86 ? -2.123 -3.726 8.652 1.00 94.44 86 LEU A O 1
ATOM 665 N N . ILE A 1 87 ? -3.580 -2.788 10.081 1.00 93.44 87 ILE A N 1
ATOM 666 C CA . ILE A 1 87 ? -3.103 -3.460 11.291 1.00 93.44 87 ILE A CA 1
ATOM 667 C C . ILE A 1 87 ? -4.327 -4.068 11.963 1.00 93.44 87 ILE A C 1
ATOM 669 O O . ILE A 1 87 ? -5.325 -3.384 12.187 1.00 93.44 87 ILE A O 1
ATOM 673 N N . ARG A 1 88 ? -4.261 -5.362 12.280 1.00 93.44 88 ARG A N 1
ATOM 674 C CA . ARG A 1 88 ? -5.351 -6.075 12.945 1.00 93.44 88 ARG A CA 1
ATOM 675 C C . ARG A 1 88 ? -5.043 -6.208 14.429 1.00 93.44 88 ARG A C 1
ATOM 677 O O . ARG A 1 88 ? -4.036 -6.806 14.791 1.00 93.44 88 ARG A O 1
ATOM 684 N N . PHE A 1 89 ? -5.960 -5.734 15.262 1.00 95.50 89 PHE A N 1
ATOM 685 C CA . PHE A 1 89 ? -5.978 -6.032 16.688 1.00 95.50 89 PHE A CA 1
ATOM 686 C C . PHE A 1 89 ? -7.103 -7.024 16.963 1.00 95.50 89 PHE A C 1
ATOM 688 O O . PHE A 1 89 ? -8.264 -6.763 16.647 1.00 95.50 89 PHE A O 1
ATOM 695 N N . SER A 1 90 ? -6.765 -8.186 17.512 1.00 95.75 90 SER A N 1
ATOM 696 C CA . SER A 1 90 ? -7.761 -9.099 18.068 1.00 95.75 90 SER A CA 1
ATOM 697 C C . SER A 1 90 ? -8.282 -8.580 19.409 1.00 95.75 90 SER A C 1
ATOM 699 O O . SER A 1 90 ? -7.666 -7.727 20.050 1.00 95.75 90 SER A O 1
ATOM 701 N N . GLN A 1 91 ? -9.399 -9.137 19.874 1.00 95.31 91 GLN A N 1
ATOM 702 C CA . GLN A 1 91 ? -9.919 -8.822 21.202 1.00 95.31 91 GLN A CA 1
ATOM 703 C C . GLN A 1 91 ? -8.887 -9.114 22.305 1.00 95.31 91 GLN A C 1
ATOM 705 O O . GLN A 1 91 ? -8.696 -8.286 23.190 1.00 95.31 91 GLN A O 1
ATOM 710 N N . SER A 1 92 ? -8.160 -10.232 22.211 1.00 95.81 92 SER A N 1
ATOM 711 C CA . SER A 1 92 ? -7.074 -10.561 23.141 1.00 95.81 92 SER A CA 1
ATOM 712 C C . SER A 1 92 ? -5.914 -9.564 23.086 1.00 95.81 92 SER A C 1
ATOM 714 O O . SER A 1 92 ? -5.348 -9.241 24.128 1.00 95.81 92 SER A O 1
ATOM 716 N N . ASP A 1 93 ? -5.576 -9.028 21.904 1.00 95.44 93 ASP A N 1
ATOM 717 C CA . ASP A 1 93 ? -4.522 -8.006 21.786 1.00 95.44 93 ASP A CA 1
ATOM 718 C C . ASP A 1 93 ? -4.914 -6.729 22.533 1.00 95.44 93 ASP A C 1
ATOM 720 O O . ASP A 1 93 ? -4.080 -6.114 23.201 1.00 95.44 93 ASP A O 1
ATOM 724 N N . LEU A 1 94 ? -6.192 -6.351 22.450 1.00 95.50 94 LEU A N 1
ATOM 725 C CA . LEU A 1 94 ? -6.735 -5.209 23.177 1.00 95.50 94 LEU A CA 1
ATOM 726 C C . LEU A 1 94 ? -6.765 -5.483 24.686 1.00 95.50 94 LEU A C 1
ATOM 728 O O . LEU A 1 94 ? -6.268 -4.669 25.461 1.00 95.50 94 LEU A O 1
ATOM 732 N N . GLU A 1 95 ? -7.287 -6.631 25.122 1.00 96.31 95 GLU A N 1
ATOM 733 C CA . GLU A 1 95 ? -7.338 -7.005 26.544 1.00 96.31 95 GLU A CA 1
ATOM 734 C C . GLU A 1 95 ? -5.950 -6.964 27.198 1.00 96.31 95 GLU A C 1
ATOM 736 O O . GLU A 1 95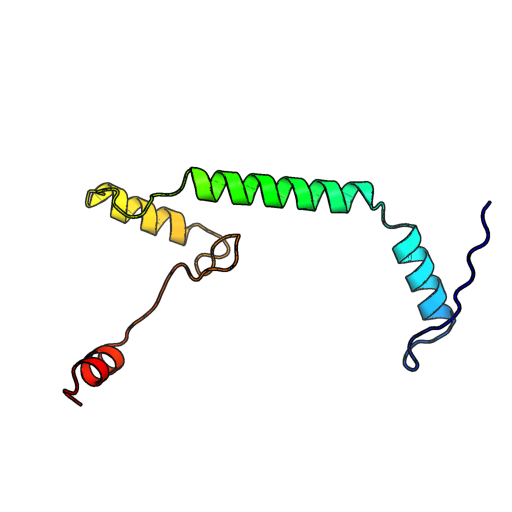 ? -5.796 -6.368 28.271 1.00 96.31 95 GLU A O 1
ATOM 741 N N . ARG A 1 96 ? -4.935 -7.491 26.502 1.00 95.38 96 ARG A N 1
ATOM 742 C CA . ARG A 1 96 ? -3.538 -7.466 26.943 1.00 95.38 96 ARG A CA 1
ATOM 743 C C . ARG A 1 96 ? -2.976 -6.050 27.028 1.00 95.38 96 ARG A C 1
ATOM 745 O O . ARG A 1 96 ? -2.324 -5.711 28.016 1.00 95.38 96 ARG A O 1
ATOM 752 N N . GLN A 1 97 ? -3.233 -5.201 26.031 1.00 93.31 97 GLN A N 1
ATOM 753 C CA . GLN A 1 97 ? -2.767 -3.805 26.039 1.00 93.31 97 GLN A CA 1
ATOM 754 C C . GLN A 1 97 ? -3.356 -3.000 27.202 1.00 93.31 97 GLN A C 1
ATOM 756 O O . GLN A 1 97 ? -2.654 -2.199 27.818 1.00 93.31 97 GLN A O 1
ATOM 761 N N . PHE A 1 98 ? -4.615 -3.261 27.555 1.00 96.19 98 PHE A N 1
ATOM 762 C CA . PHE A 1 98 ? -5.274 -2.642 28.707 1.00 96.19 98 PHE A CA 1
ATOM 763 C C . PHE A 1 98 ? -5.012 -3.370 30.036 1.00 96.19 98 PHE A C 1
ATOM 765 O O . PHE A 1 98 ? -5.606 -2.997 31.048 1.00 96.19 98 PHE A O 1
ATOM 772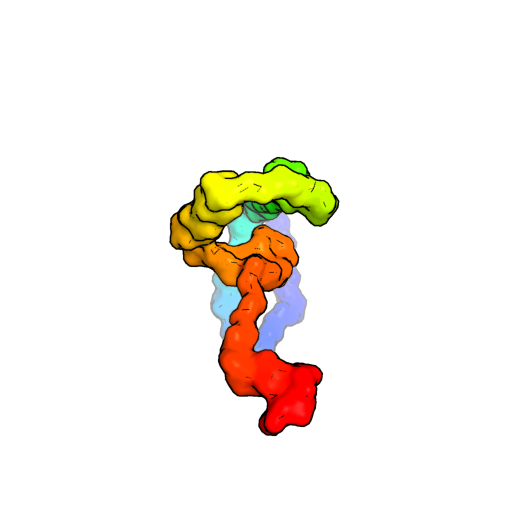 N N . LYS A 1 99 ? -4.127 -4.381 30.062 1.00 92.38 99 LYS A N 1
ATOM 773 C CA . LYS A 1 99 ? -3.774 -5.183 31.251 1.00 92.38 99 LYS A CA 1
ATOM 774 C C . LYS A 1 99 ? -4.986 -5.815 31.940 1.00 92.38 99 LYS A C 1
ATOM 776 O O . LYS A 1 99 ? -5.034 -5.919 33.164 1.00 92.38 99 LYS A O 1
ATOM 781 N N . ARG A 1 100 ? -5.993 -6.187 31.154 1.00 89.94 100 ARG A N 1
ATOM 782 C CA . ARG A 1 100 ? -7.227 -6.801 31.655 1.00 89.94 100 ARG A CA 1
ATOM 783 C C . ARG A 1 100 ? -7.114 -8.322 31.739 1.00 89.94 100 ARG A C 1
ATOM 785 O O . ARG A 1 100 ? -7.751 -8.892 32.621 1.00 89.94 100 ARG A O 1
ATOM 792 N N . LYS A 1 101 ? -6.311 -8.939 30.865 1.00 69.00 101 LYS A N 1
ATOM 793 C CA . LYS A 1 101 ? -5.905 -10.353 30.853 1.00 69.00 101 LYS A CA 1
ATOM 794 C C . LYS A 1 101 ? -4.551 -10.504 30.166 1.00 69.00 101 LYS A C 1
ATOM 796 O O . LYS A 1 101 ? -4.259 -9.665 29.285 1.00 69.00 101 LYS A O 1
#

pLDDT: mean 89.42, std 10.19, range [48.34, 98.06]

Radius of gyration: 24.23 Å; Cα contacts (8 Å, |Δi|>4): 22; chains: 1; bounding box: 56×40×64 Å

Foldseek 3Di:
DDDDDDPDDPPPDDPVRVVVVVVVVVPPPPVVVVVVVVVLVVVLVVCVVPDDDPPDDDDPVRVVVVVVVLVPDPDSQARSVGDGPDDDDDPVNVCVVVVVD

Mean predicted aligned error: 12.28 Å